Protein AF-A0A8S9W7E6-F1 (afdb_monomer)

Secondary structure (DSSP, 8-state):
-TT--GGGEEEEE-SSEEEEEEE-SS-EEEEEEE-SS-EEEEEEEEEEETTEEEEEEEETT--------PPP-

Solvent-accessible surface area (backbone atoms only — not comparable to full-atom values): 4612 Å² total; per-residue (Å²): 85,81,95,57,57,7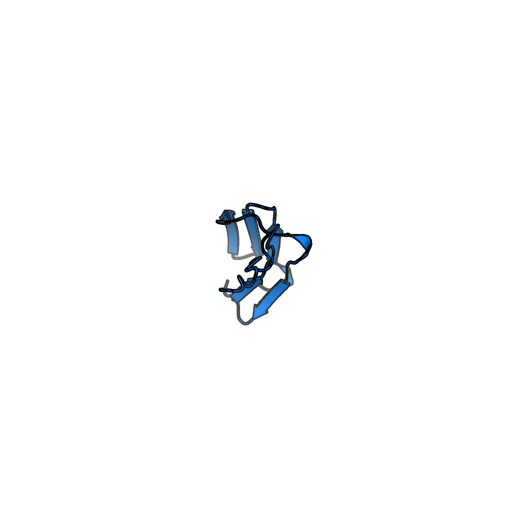7,87,42,51,46,77,50,61,50,45,48,36,37,38,42,40,31,60,56,99,89,48,76,47,77,46,79,43,74,48,98,54,48,31,33,55,91,58,55,44,79,48,77,58,97,33,43,80,47,78,47,64,45,57,50,83,70,66,71,82,84,75,72,84,79,84,85,133

pLDDT: mean 87.93, std 9.77, range [56.56, 96.88]

Foldseek 3Di:
DAPFDPVQWDWDDDQFWIWIWGDDPVDTDTDIDGDPAGWDRVQWDWDDDNNDIDIDTHGDPPDPPPPDDDDDD

Sequence (73 aa):
MPGITKEDVKVDATEDMVTLKAETKDRKYYKEIPTESPIDPDSAKAKYNNGVLELTFKLKGETKPKGKRIKVE

Nearest PDB structures (foldseek):
  4rzk-assembly1_B  TM=9.422E-01  e=1.682E-04  Saccharolobus solfataricus P2
  3w1z-assembly1_C  TM=7.143E-01  e=5.423E-03  Schizosaccharomyces pombe 972h-
  7krj-assembly1_C  TM=7.010E-01  e=8.342E-02  Homo sapiens
  6mv1-assembly1_A  TM=7.658E-01  e=1.960E-01  Homo sapiens
  2cg9-assembly1_Y  TM=6.546E-01  e=5.462E-01  Saccharomyces cerevisiae

Structure (mmCIF, N/CA/C/O backbone):
data_AF-A0A8S9W7E6-F1
#
_entry.id   AF-A0A8S9W7E6-F1
#
loop_
_atom_site.group_PDB
_atom_site.id
_atom_site.type_symbol
_atom_site.label_atom_id
_atom_site.label_alt_id
_atom_site.label_comp_id
_atom_site.label_asym_id
_atom_site.label_entity_id
_atom_site.label_seq_id
_atom_site.pdbx_PDB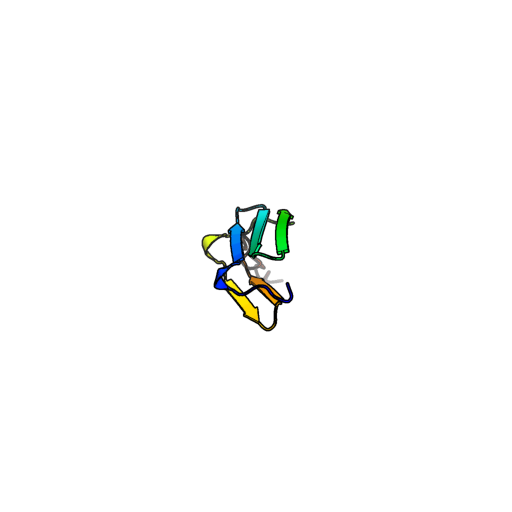_ins_code
_atom_site.Cartn_x
_atom_site.Cartn_y
_atom_site.Cartn_z
_atom_site.occupancy
_atom_site.B_iso_or_equi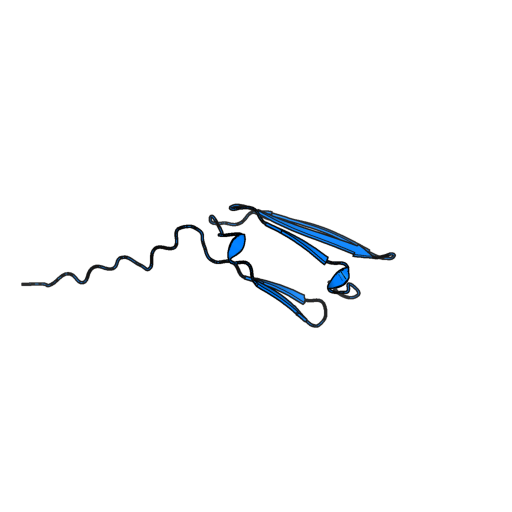v
_atom_site.auth_seq_id
_atom_site.auth_comp_id
_atom_site.auth_asym_id
_atom_site.auth_atom_id
_atom_site.pdbx_PDB_model_num
ATOM 1 N N . MET A 1 1 ? 0.536 -0.431 -15.187 1.00 82.31 1 MET A N 1
ATOM 2 C CA . MET A 1 1 ? 1.971 -0.111 -15.323 1.00 82.31 1 MET A CA 1
ATOM 3 C C . MET A 1 1 ? 2.649 -1.048 -16.330 1.00 82.31 1 MET A C 1
ATOM 5 O O . MET A 1 1 ? 3.448 -1.894 -15.946 1.00 82.31 1 MET A O 1
ATOM 9 N N . PRO A 1 2 ? 2.339 -0.937 -17.637 1.00 80.31 2 PRO A N 1
ATOM 10 C CA . PRO A 1 2 ? 3.003 -1.757 -18.651 1.00 80.31 2 PRO A CA 1
ATOM 11 C C . PRO A 1 2 ? 4.497 -1.423 -18.727 1.00 80.31 2 PRO A C 1
ATOM 13 O O . PRO A 1 2 ? 4.855 -0.242 -18.745 1.00 80.31 2 PRO A O 1
ATOM 16 N N . GLY A 1 3 ? 5.342 -2.452 -18.797 1.00 83.50 3 GLY A N 1
ATOM 17 C CA . GLY A 1 3 ? 6.798 -2.306 -18.898 1.00 83.50 3 GLY A CA 1
ATOM 18 C C . GLY A 1 3 ? 7.525 -2.077 -17.569 1.00 83.50 3 GLY A C 1
ATOM 19 O O . GLY A 1 3 ? 8.725 -1.847 -17.587 1.00 83.50 3 GLY A O 1
ATOM 20 N N . ILE A 1 4 ? 6.822 -2.145 -16.434 1.00 87.94 4 ILE A N 1
ATOM 21 C CA . ILE A 1 4 ? 7.434 -2.128 -15.100 1.00 87.94 4 ILE A CA 1
ATOM 22 C C . ILE A 1 4 ? 7.448 -3.544 -14.540 1.00 87.94 4 ILE A C 1
ATOM 24 O O . ILE A 1 4 ? 6.428 -4.242 -14.593 1.00 87.94 4 ILE A O 1
ATOM 28 N N . THR A 1 5 ? 8.583 -3.953 -13.986 1.00 87.69 5 THR A N 1
ATOM 29 C CA . THR A 1 5 ? 8.711 -5.223 -13.270 1.00 87.69 5 THR A CA 1
ATOM 30 C C . THR A 1 5 ? 8.358 -5.040 -11.794 1.00 87.69 5 THR A C 1
ATOM 32 O O . THR A 1 5 ? 8.409 -3.929 -11.271 1.00 87.69 5 THR A O 1
ATOM 35 N N . LYS A 1 6 ? 7.934 -6.107 -11.109 1.00 85.69 6 LYS A N 1
ATOM 36 C CA . LYS A 1 6 ? 7.498 -6.009 -9.700 1.00 85.69 6 LYS A CA 1
ATOM 37 C C . LYS A 1 6 ? 8.632 -5.542 -8.781 1.00 85.69 6 LYS A C 1
ATOM 39 O O . LYS A 1 6 ? 8.363 -4.949 -7.745 1.00 85.69 6 LYS A O 1
ATOM 44 N N . GLU A 1 7 ? 9.872 -5.817 -9.169 1.00 88.62 7 GLU A N 1
ATOM 45 C CA . GLU A 1 7 ? 11.094 -5.472 -8.450 1.00 88.62 7 GLU A CA 1
ATOM 46 C C . GLU A 1 7 ? 11.332 -3.955 -8.414 1.00 88.62 7 GLU A C 1
ATOM 48 O O . GLU A 1 7 ? 11.911 -3.440 -7.459 1.00 88.62 7 GLU A O 1
ATOM 53 N N . ASP A 1 8 ? 10.833 -3.240 -9.422 1.00 89.81 8 ASP A N 1
ATOM 54 C CA . ASP A 1 8 ? 10.972 -1.789 -9.555 1.00 89.81 8 ASP A CA 1
ATOM 55 C C . ASP A 1 8 ? 9.839 -1.014 -8.859 1.00 89.81 8 ASP A C 1
ATOM 57 O O . ASP A 1 8 ? 9.849 0.220 -8.842 1.00 89.81 8 ASP A O 1
ATOM 61 N N . VAL A 1 9 ? 8.837 -1.712 -8.310 1.00 91.56 9 VAL A N 1
ATOM 62 C CA . VAL A 1 9 ? 7.673 -1.107 -7.649 1.00 91.56 9 VAL A CA 1
ATOM 63 C C . VAL A 1 9 ? 7.895 -1.048 -6.141 1.00 91.56 9 VAL A C 1
ATOM 65 O O . VAL A 1 9 ? 8.113 -2.062 -5.482 1.00 91.56 9 VAL A O 1
ATOM 68 N N . LYS A 1 10 ? 7.753 0.147 -5.574 1.00 93.94 10 LYS A N 1
ATOM 69 C CA . LYS A 1 10 ? 7.717 0.407 -4.135 1.00 93.94 10 LYS A CA 1
ATOM 70 C C . LYS A 1 10 ? 6.348 0.946 -3.751 1.00 93.94 10 LYS A C 1
ATOM 72 O O . LYS A 1 10 ? 5.817 1.848 -4.402 1.00 93.94 10 LYS A O 1
ATOM 77 N N . VAL A 1 11 ? 5.788 0.377 -2.694 1.00 94.75 11 VAL A N 1
ATOM 78 C CA . VAL A 1 11 ? 4.507 0.785 -2.125 1.00 94.75 11 VAL A CA 1
ATOM 79 C C . VAL A 1 11 ? 4.733 1.063 -0.653 1.00 94.75 11 VAL A C 1
ATOM 81 O O . VAL A 1 11 ? 5.165 0.172 0.073 1.00 94.75 11 VAL A O 1
ATOM 84 N N . ASP A 1 12 ? 4.412 2.277 -0.238 1.00 95.88 12 ASP A N 1
ATOM 85 C CA . ASP A 1 12 ? 4.355 2.677 1.161 1.00 95.88 12 ASP A CA 1
ATOM 86 C C . ASP A 1 12 ? 2.885 2.941 1.513 1.00 95.88 12 ASP A C 1
ATOM 88 O O . ASP A 1 12 ? 2.129 3.443 0.679 1.00 95.88 12 ASP A O 1
ATOM 92 N N . ALA A 1 13 ? 2.455 2.602 2.725 1.00 96.12 13 ALA A N 1
ATOM 93 C CA . ALA A 1 13 ? 1.096 2.870 3.188 1.00 96.12 13 ALA A CA 1
ATOM 94 C C . ALA A 1 13 ? 1.108 3.408 4.621 1.00 96.12 13 ALA A C 1
ATOM 96 O O . ALA A 1 13 ? 1.839 2.908 5.477 1.00 96.12 13 ALA A O 1
ATOM 97 N N . THR A 1 14 ? 0.285 4.420 4.866 1.00 95.88 14 THR A N 1
ATOM 98 C CA . THR A 1 14 ? -0.101 4.922 6.186 1.00 95.88 14 THR A CA 1
ATOM 99 C C . THR A 1 14 ? -1.562 4.563 6.440 1.00 95.88 14 THR A C 1
ATOM 101 O O . THR A 1 14 ? -2.202 3.893 5.631 1.00 95.88 14 THR A O 1
ATOM 104 N N . GLU A 1 15 ? -2.111 4.987 7.576 1.00 94.31 15 GLU A N 1
ATOM 105 C CA . GLU A 1 15 ? -3.518 4.728 7.896 1.00 94.31 15 GLU A CA 1
ATOM 106 C C . GLU A 1 15 ? -4.478 5.401 6.909 1.00 94.31 15 GLU A C 1
ATOM 108 O O . GLU A 1 15 ? -5.580 4.916 6.699 1.00 94.31 15 GLU A O 1
ATOM 113 N N . ASP A 1 16 ? -4.067 6.494 6.286 1.00 96.25 16 ASP A N 1
ATOM 114 C CA . ASP A 1 16 ? -4.905 7.394 5.498 1.00 96.25 16 ASP A CA 1
ATOM 115 C C . ASP A 1 16 ? -4.415 7.597 4.056 1.00 96.25 16 ASP A C 1
ATOM 117 O O . ASP A 1 16 ? -5.049 8.310 3.276 1.00 96.25 16 ASP A O 1
ATOM 121 N N . MET A 1 17 ? -3.286 6.994 3.672 1.00 96.62 17 MET A N 1
ATOM 122 C CA . MET A 1 17 ? -2.679 7.216 2.364 1.00 96.62 17 MET A CA 1
ATOM 123 C C . MET A 1 17 ? -1.867 6.015 1.882 1.00 96.62 17 MET A C 1
ATOM 125 O O . MET A 1 17 ? -1.189 5.335 2.647 1.00 96.62 17 MET A O 1
ATOM 129 N N . VAL A 1 18 ? -1.883 5.787 0.571 1.00 96.88 18 VAL A N 1
ATOM 130 C CA . VAL A 1 18 ? -1.019 4.828 -0.120 1.00 96.88 18 VAL A CA 1
ATOM 131 C C . VAL A 1 18 ? -0.155 5.571 -1.130 1.00 96.88 18 VAL A C 1
ATOM 133 O O . VAL A 1 18 ? -0.665 6.261 -2.013 1.00 96.88 18 VAL A O 1
ATOM 136 N N . THR A 1 19 ? 1.156 5.386 -1.040 1.00 96.88 19 THR A N 1
ATOM 137 C CA . THR A 1 19 ? 2.143 5.973 -1.944 1.00 96.88 19 THR A CA 1
ATOM 138 C C . THR A 1 19 ? 2.733 4.891 -2.832 1.00 96.88 19 THR A C 1
ATOM 140 O O . THR A 1 19 ? 3.354 3.940 -2.365 1.00 96.88 19 THR A O 1
ATOM 143 N N . LEU A 1 20 ? 2.574 5.058 -4.140 1.00 94.81 20 LEU A N 1
ATOM 144 C CA . LEU A 1 20 ? 3.117 4.189 -5.172 1.00 94.81 20 LEU A CA 1
ATOM 145 C C . LEU A 1 20 ? 4.276 4.891 -5.879 1.00 94.81 20 LEU A C 1
ATOM 147 O O . LEU A 1 20 ? 4.100 5.965 -6.459 1.00 94.81 20 LEU A O 1
ATOM 151 N N . LYS A 1 21 ? 5.441 4.248 -5.891 1.00 94.19 21 LYS A N 1
ATOM 152 C CA . LYS A 1 21 ? 6.630 4.678 -6.630 1.00 94.19 21 LYS A CA 1
ATOM 153 C C . LYS A 1 21 ? 7.092 3.541 -7.528 1.00 94.19 21 LYS A C 1
ATOM 155 O O . LYS A 1 21 ? 7.258 2.423 -7.060 1.00 94.19 21 LYS A O 1
ATOM 160 N N . ALA A 1 22 ? 7.331 3.813 -8.802 1.00 92.12 22 ALA A N 1
ATOM 161 C CA . ALA A 1 22 ? 7.993 2.859 -9.682 1.00 92.12 22 ALA A CA 1
ATOM 162 C C . ALA A 1 22 ? 8.943 3.581 -10.627 1.00 92.12 22 ALA A C 1
ATOM 164 O O . ALA A 1 22 ? 8.569 4.589 -11.227 1.00 92.12 22 ALA A O 1
ATOM 165 N N . GLU A 1 23 ? 10.164 3.079 -10.765 1.00 88.81 23 GLU A N 1
ATOM 166 C CA . GLU A 1 23 ? 11.200 3.725 -11.565 1.00 88.81 23 GLU A CA 1
ATOM 167 C C . GLU A 1 23 ? 11.942 2.702 -12.417 1.00 88.81 23 GLU A C 1
ATOM 169 O O . GLU A 1 23 ? 12.496 1.730 -11.923 1.00 88.81 23 GLU A O 1
ATOM 174 N N . THR A 1 24 ? 11.958 2.956 -13.719 1.00 87.50 24 THR A N 1
ATOM 175 C CA . THR A 1 24 ? 12.728 2.225 -14.726 1.00 87.50 24 THR A CA 1
ATOM 176 C C . THR A 1 24 ? 13.529 3.244 -15.539 1.00 87.50 24 THR A C 1
ATOM 178 O O . THR A 1 24 ? 13.318 4.452 -15.406 1.00 87.50 24 THR A O 1
ATOM 181 N N . LYS A 1 25 ? 14.426 2.785 -16.418 1.00 85.62 25 LYS A N 1
ATOM 182 C CA . LYS A 1 25 ? 15.192 3.685 -17.303 1.00 85.62 25 LYS A CA 1
ATOM 183 C C . LYS A 1 25 ? 14.294 4.564 -18.179 1.00 85.62 25 LYS A C 1
ATOM 185 O O . LYS A 1 25 ? 14.625 5.721 -18.411 1.00 85.62 25 LYS A O 1
ATOM 190 N N . ASP A 1 26 ? 13.153 4.028 -18.605 1.00 84.50 26 ASP A N 1
ATOM 191 C CA . ASP A 1 26 ? 12.287 4.676 -19.591 1.00 84.50 26 ASP A CA 1
ATOM 192 C C . ASP A 1 26 ? 11.063 5.358 -18.965 1.00 84.50 26 ASP A C 1
ATOM 194 O O . ASP A 1 26 ? 10.425 6.199 -19.599 1.00 84.50 26 ASP A O 1
ATOM 198 N N . ARG A 1 27 ? 10.679 4.978 -17.737 1.00 86.19 27 ARG A N 1
ATOM 199 C CA . ARG A 1 27 ? 9.436 5.439 -17.099 1.00 86.19 27 ARG A CA 1
ATOM 200 C C . ARG A 1 27 ? 9.577 5.611 -15.596 1.00 86.19 27 ARG A C 1
ATOM 202 O O . ARG A 1 27 ? 10.129 4.746 -14.919 1.00 86.19 27 ARG A O 1
ATOM 209 N N . LYS A 1 28 ? 8.958 6.672 -15.076 1.00 90.06 28 LYS A N 1
ATOM 210 C CA . LYS A 1 28 ? 8.775 6.908 -13.641 1.00 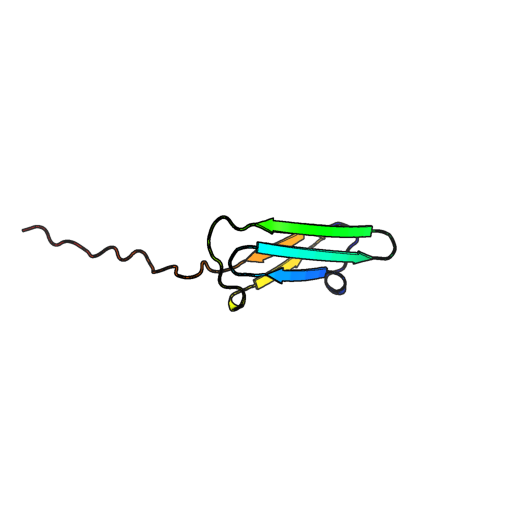90.06 28 LYS A CA 1
ATOM 211 C C . LYS A 1 28 ? 7.300 7.119 -13.335 1.00 90.06 28 LYS A C 1
ATOM 213 O O . LYS A 1 28 ? 6.625 7.875 -14.030 1.00 90.06 28 LYS A O 1
ATOM 218 N N . TYR A 1 29 ? 6.816 6.456 -12.298 1.00 89.25 29 TYR A N 1
ATOM 219 C CA . TYR A 1 29 ? 5.468 6.603 -11.774 1.00 89.25 29 TYR A CA 1
ATOM 220 C C . TYR A 1 29 ? 5.557 7.011 -10.312 1.00 89.25 29 TYR A C 1
ATOM 222 O O . TYR A 1 29 ? 6.287 6.408 -9.527 1.00 89.25 29 TYR A O 1
ATOM 230 N N . TYR A 1 30 ? 4.784 8.031 -9.970 1.00 93.75 30 TYR A N 1
ATOM 231 C CA . TYR A 1 30 ? 4.570 8.482 -8.609 1.00 93.75 30 TYR A CA 1
ATOM 232 C C . TYR A 1 30 ? 3.083 8.729 -8.435 1.00 93.75 30 TYR A C 1
ATOM 234 O O . TYR A 1 30 ? 2.477 9.424 -9.257 1.00 93.75 30 TYR A O 1
ATOM 242 N N . LYS A 1 31 ? 2.485 8.159 -7.394 1.00 93.88 31 LYS A N 1
ATOM 243 C CA . LYS A 1 31 ? 1.106 8.468 -7.044 1.00 93.88 31 LYS A CA 1
ATOM 244 C C . LYS A 1 31 ? 0.890 8.360 -5.548 1.00 93.88 31 LYS A C 1
ATOM 246 O O . LYS A 1 31 ? 1.221 7.342 -4.956 1.00 93.88 31 LYS A O 1
ATOM 251 N N . GLU A 1 32 ? 0.275 9.383 -4.985 1.00 96.62 32 GLU A N 1
ATOM 252 C CA . GLU A 1 32 ? -0.300 9.351 -3.647 1.00 96.62 32 GLU A CA 1
ATOM 253 C C . GLU A 1 32 ? -1.807 9.181 -3.787 1.00 96.62 32 GLU A C 1
ATOM 255 O O . GLU A 1 32 ? -2.453 9.826 -4.620 1.00 96.62 32 GLU A O 1
ATOM 260 N N . ILE A 1 33 ? -2.350 8.242 -3.028 1.00 95.75 33 ILE A N 1
ATOM 261 C CA . ILE A 1 33 ? -3.755 7.871 -3.058 1.00 95.75 33 ILE A CA 1
ATOM 262 C C . ILE A 1 33 ? -4.257 7.989 -1.621 1.00 95.75 33 ILE A C 1
ATOM 264 O O . ILE A 1 33 ? -3.950 7.107 -0.819 1.00 95.75 33 ILE A O 1
ATOM 268 N N . PRO A 1 34 ? -4.987 9.060 -1.269 1.00 95.88 34 PRO A N 1
ATOM 269 C CA . PRO A 1 34 ? -5.646 9.126 0.026 1.00 95.88 34 PRO A CA 1
ATOM 270 C C . PRO A 1 34 ? -6.709 8.029 0.110 1.00 95.88 34 PRO A C 1
ATOM 272 O O . PRO A 1 34 ? -7.402 7.744 -0.873 1.00 95.88 34 PRO A O 1
ATOM 275 N N . THR A 1 35 ? -6.831 7.398 1.271 1.00 92.62 35 THR A N 1
ATOM 276 C CA . THR A 1 35 ? -7.864 6.399 1.534 1.00 92.62 35 THR A CA 1
ATOM 277 C C . THR A 1 35 ? -9.095 7.073 2.131 1.00 92.62 35 THR A C 1
ATOM 279 O O . THR A 1 35 ? -9.009 8.024 2.902 1.00 92.62 35 THR A O 1
ATOM 282 N N . GLU A 1 36 ? -10.280 6.578 1.780 1.00 90.62 36 GLU A N 1
ATOM 283 C CA . GLU A 1 36 ? -11.546 7.124 2.299 1.00 90.62 36 GLU A CA 1
ATOM 284 C C . GLU A 1 36 ? -11.804 6.737 3.762 1.00 90.62 36 GLU A C 1
ATOM 286 O O . GLU A 1 36 ? -12.700 7.263 4.418 1.00 90.62 36 GLU A O 1
ATOM 291 N N . SER A 1 37 ? -11.057 5.766 4.279 1.00 91.12 37 SER A N 1
ATOM 292 C CA . SER A 1 37 ? -11.172 5.274 5.646 1.00 91.12 37 SER A CA 1
ATOM 293 C C . SER A 1 37 ? -9.813 4.800 6.150 1.00 91.12 37 SER A C 1
ATOM 295 O O . SER A 1 37 ? -8.993 4.355 5.338 1.00 91.12 37 SER A O 1
ATOM 297 N N . PRO A 1 38 ? -9.585 4.851 7.476 1.00 93.12 38 PRO A N 1
ATOM 298 C CA . PRO A 1 38 ? -8.372 4.330 8.078 1.00 93.12 38 PRO A CA 1
ATOM 299 C C . PRO A 1 38 ? -8.141 2.864 7.694 1.00 93.12 38 PRO A C 1
ATOM 301 O O . PRO A 1 38 ? -9.018 2.024 7.901 1.00 93.12 38 PRO A O 1
ATOM 304 N N . ILE A 1 39 ? -6.972 2.543 7.151 1.00 94.69 39 ILE A N 1
ATOM 305 C CA . ILE A 1 39 ? -6.527 1.184 6.826 1.00 94.69 39 ILE A CA 1
ATOM 306 C C . ILE A 1 39 ? -5.485 0.705 7.836 1.00 94.69 39 ILE A C 1
ATOM 308 O O . ILE A 1 39 ? -4.844 1.506 8.511 1.00 94.69 39 ILE A O 1
ATOM 312 N N . ASP A 1 40 ? -5.340 -0.610 7.964 1.00 94.56 40 ASP A N 1
ATOM 313 C CA . ASP A 1 40 ? -4.257 -1.256 8.707 1.00 94.56 40 ASP A CA 1
ATOM 314 C C . ASP A 1 40 ? -3.110 -1.599 7.733 1.00 94.56 40 ASP A C 1
ATOM 316 O O . ASP A 1 40 ? -3.248 -2.567 6.968 1.00 94.56 40 ASP A O 1
ATOM 320 N N . PRO A 1 41 ? -1.994 -0.838 7.723 1.00 94.56 41 PRO A N 1
ATOM 321 C CA . PRO A 1 41 ? -0.885 -1.071 6.798 1.00 94.56 41 PRO A CA 1
ATOM 322 C C . PRO A 1 41 ? -0.219 -2.438 6.988 1.00 94.56 41 PRO A C 1
ATOM 324 O O . PRO A 1 41 ? 0.228 -3.037 6.010 1.00 94.56 41 PRO A O 1
ATOM 327 N N . ASP A 1 42 ? -0.219 -2.982 8.207 1.00 93.94 42 ASP A N 1
ATOM 328 C CA . ASP A 1 42 ? 0.402 -4.278 8.512 1.00 93.94 42 ASP A CA 1
ATOM 329 C C . ASP A 1 42 ? -0.404 -5.453 7.932 1.00 93.94 42 ASP A C 1
ATOM 331 O O . ASP A 1 42 ? 0.103 -6.564 7.759 1.00 93.94 42 ASP A O 1
ATOM 335 N N . SER A 1 43 ? -1.671 -5.217 7.579 1.00 94.19 43 SER A N 1
ATOM 336 C CA . SER A 1 43 ? -2.548 -6.207 6.945 1.00 94.19 43 SER A CA 1
ATOM 337 C C . SER A 1 43 ? -2.385 -6.315 5.422 1.00 94.19 43 SER A C 1
ATOM 339 O O . SER A 1 43 ? -3.081 -7.125 4.792 1.00 94.19 43 SER A O 1
ATOM 341 N N . ALA A 1 44 ? -1.502 -5.502 4.833 1.00 94.25 44 ALA A N 1
ATOM 342 C CA . ALA A 1 44 ? -1.376 -5.330 3.395 1.00 94.25 44 ALA A CA 1
ATOM 343 C C . ALA A 1 44 ? -1.074 -6.639 2.652 1.00 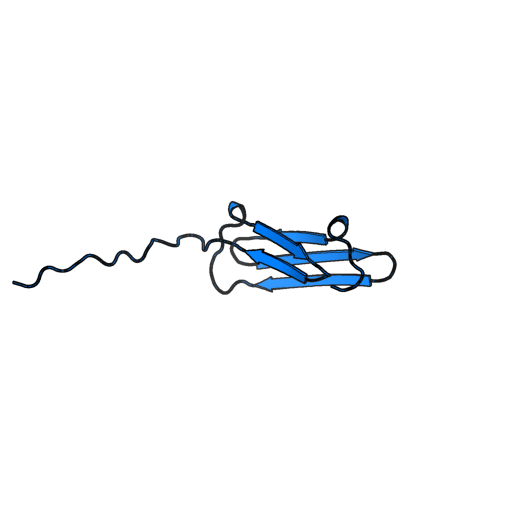94.25 44 ALA A C 1
ATOM 345 O O . ALA A 1 44 ? -0.211 -7.437 3.026 1.00 94.25 44 ALA A O 1
ATOM 346 N N . LYS A 1 45 ? -1.756 -6.829 1.523 1.00 95.50 45 LYS A N 1
ATOM 347 C CA . LYS A 1 45 ? -1.444 -7.860 0.530 1.00 95.50 45 LYS A CA 1
ATOM 348 C C . LYS A 1 45 ? -1.264 -7.209 -0.828 1.00 95.50 45 LYS A C 1
ATOM 350 O O . LYS A 1 45 ? -2.073 -6.373 -1.217 1.00 95.50 45 LYS A O 1
ATOM 355 N N . ALA A 1 46 ? -0.243 -7.643 -1.559 1.00 93.94 46 ALA A N 1
ATOM 356 C CA . ALA A 1 46 ? 0.053 -7.152 -2.896 1.00 93.94 46 ALA A CA 1
ATOM 357 C C . ALA A 1 46 ? 0.070 -8.299 -3.911 1.00 93.94 46 ALA A C 1
ATOM 359 O O . ALA A 1 46 ? 0.623 -9.370 -3.650 1.00 93.94 46 ALA A O 1
ATOM 360 N N . LYS A 1 47 ? -0.512 -8.063 -5.087 1.00 94.25 47 LYS A N 1
ATOM 361 C CA . LYS A 1 47 ? -0.388 -8.929 -6.264 1.00 94.25 47 LYS A CA 1
ATOM 362 C C . LYS A 1 47 ? -0.008 -8.085 -7.468 1.00 94.25 47 LYS A C 1
ATOM 364 O O . LYS A 1 47 ? -0.560 -7.009 -7.670 1.00 94.25 47 LYS A O 1
ATOM 369 N N . TYR A 1 48 ? 0.908 -8.594 -8.284 1.00 91.31 48 TYR A N 1
ATOM 370 C CA . TYR A 1 48 ? 1.313 -7.940 -9.521 1.00 91.31 48 TYR A CA 1
ATOM 371 C C . TYR A 1 48 ? 1.240 -8.922 -10.682 1.00 91.31 48 TYR A C 1
ATOM 373 O O . TYR A 1 48 ? 2.012 -9.877 -10.726 1.00 91.31 48 TYR A O 1
ATOM 381 N N . ASN A 1 49 ? 0.309 -8.697 -11.607 1.00 90.62 49 ASN A N 1
ATOM 382 C CA . ASN A 1 49 ? 0.088 -9.574 -12.755 1.00 90.62 49 ASN A CA 1
ATOM 383 C C . ASN A 1 49 ? -0.077 -8.742 -14.026 1.00 90.62 49 ASN A C 1
ATOM 385 O O 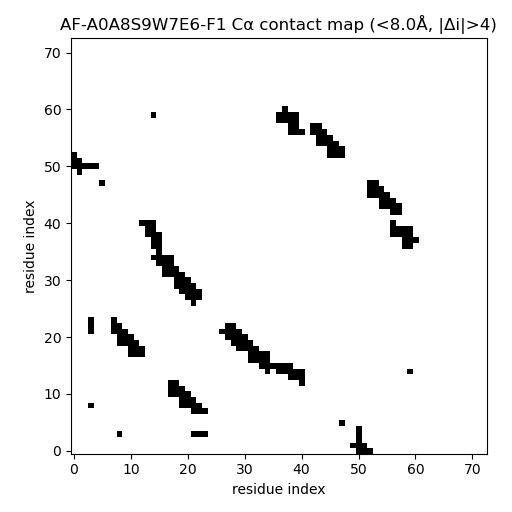. ASN A 1 49 ? -0.933 -7.862 -14.085 1.00 90.62 49 ASN A O 1
ATOM 389 N N . ASN A 1 50 ? 0.739 -9.024 -15.046 1.00 87.50 50 ASN A N 1
ATOM 390 C CA . ASN A 1 50 ? 0.658 -8.400 -16.375 1.00 87.50 50 ASN A CA 1
ATOM 391 C C . ASN A 1 50 ? 0.590 -6.861 -16.343 1.00 87.50 50 ASN A C 1
ATOM 393 O O . ASN A 1 50 ? -0.174 -6.235 -17.074 1.00 87.50 50 ASN A O 1
ATOM 397 N N . GLY A 1 51 ? 1.385 -6.236 -15.472 1.00 86.25 51 GLY A N 1
ATOM 398 C CA . GLY A 1 51 ? 1.416 -4.781 -15.346 1.00 86.25 51 GLY A CA 1
ATOM 399 C C . GLY A 1 51 ? 0.313 -4.190 -14.464 1.00 86.25 51 GLY A C 1
ATOM 400 O O . GLY A 1 51 ? 0.216 -2.966 -14.380 1.00 86.25 51 GLY A O 1
ATOM 401 N N . VAL A 1 52 ? -0.521 -5.001 -13.816 1.00 90.88 52 VAL A N 1
ATOM 402 C CA . VAL A 1 52 ? -1.567 -4.543 -12.892 1.00 90.88 52 VAL A CA 1
ATOM 403 C C . VAL A 1 52 ? -1.130 -4.831 -11.461 1.00 90.88 52 VAL A C 1
ATOM 405 O O . VAL A 1 52 ? -0.850 -5.979 -11.126 1.00 90.88 52 VAL A O 1
ATOM 408 N N . LEU A 1 53 ? -1.070 -3.782 -10.636 1.00 91.88 53 LEU A N 1
ATOM 409 C CA . LEU A 1 53 ? -0.837 -3.883 -9.198 1.00 91.88 53 LEU A CA 1
ATOM 410 C C . LEU A 1 53 ? -2.174 -3.834 -8.466 1.00 91.88 53 LEU A C 1
ATOM 412 O O . LEU A 1 53 ? -2.917 -2.863 -8.600 1.00 91.88 53 LEU A O 1
ATOM 416 N N . GLU A 1 54 ? -2.444 -4.866 -7.683 1.00 94.06 54 GLU A N 1
ATOM 417 C CA . GLU A 1 54 ? -3.589 -4.957 -6.788 1.00 94.06 54 GLU A CA 1
ATOM 418 C C . GLU A 1 54 ? -3.079 -4.931 -5.345 1.00 94.06 54 GLU A C 1
ATOM 420 O O . GLU A 1 54 ? -2.218 -5.732 -4.969 1.00 94.06 54 GLU A O 1
ATOM 425 N N . LEU A 1 55 ? -3.602 -3.997 -4.551 1.00 94.50 55 LEU A N 1
ATOM 426 C CA . LEU A 1 55 ? -3.312 -3.858 -3.129 1.00 94.50 55 LEU A CA 1
ATOM 427 C C . LEU A 1 55 ? -4.603 -4.070 -2.345 1.00 94.50 55 LEU A C 1
ATOM 429 O O . LEU A 1 55 ? -5.642 -3.505 -2.684 1.00 94.50 55 LEU A O 1
ATOM 433 N N . THR A 1 56 ? -4.541 -4.882 -1.297 1.00 94.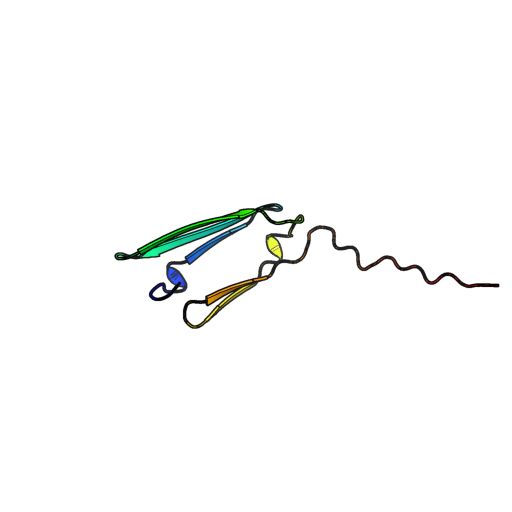94 56 THR A N 1
ATOM 434 C CA . THR A 1 56 ? -5.673 -5.144 -0.406 1.00 94.94 56 THR A CA 1
ATOM 435 C C . THR A 1 56 ? -5.255 -4.863 1.026 1.00 94.94 56 THR A C 1
ATOM 437 O O . THR A 1 56 ? -4.264 -5.420 1.495 1.00 94.94 56 THR A O 1
ATOM 440 N N . PHE A 1 57 ? -6.044 -4.054 1.724 1.00 94.31 57 PHE A N 1
ATOM 441 C CA . PHE A 1 57 ? -5.857 -3.718 3.132 1.00 94.31 57 PHE A CA 1
ATOM 442 C C . PHE A 1 57 ? -7.141 -4.036 3.897 1.00 94.31 57 PHE A C 1
ATOM 444 O O . PHE A 1 57 ? -8.235 -3.984 3.329 1.00 94.31 57 PHE A O 1
ATOM 451 N N . LYS A 1 58 ? -7.025 -4.364 5.181 1.00 93.69 58 LYS A N 1
ATOM 452 C CA . LYS A 1 58 ? -8.168 -4.342 6.099 1.00 93.69 58 LYS A CA 1
ATOM 453 C C . LYS A 1 58 ? -8.384 -2.914 6.584 1.00 93.69 58 LYS A C 1
ATOM 455 O O . LYS A 1 58 ? -7.415 -2.183 6.780 1.00 93.69 58 LYS A O 1
ATOM 460 N N . LEU A 1 59 ? -9.636 -2.532 6.822 1.00 92.12 59 LEU A N 1
ATOM 461 C CA . LEU A 1 59 ? -9.913 -1.264 7.487 1.00 92.12 59 LEU A CA 1
ATOM 462 C C . LEU A 1 59 ? -9.476 -1.343 8.952 1.00 92.12 59 LEU A C 1
ATOM 464 O O . LEU A 1 59 ? -9.738 -2.322 9.662 1.00 92.12 59 LEU A O 1
ATOM 468 N N . LYS A 1 60 ? -8.816 -0.289 9.420 1.00 87.25 60 LYS A N 1
ATOM 469 C CA . LYS A 1 60 ? -8.441 -0.144 10.818 1.00 87.25 60 LYS A CA 1
ATOM 470 C C . LYS A 1 60 ? -9.707 0.106 11.628 1.00 87.25 60 LYS A C 1
ATOM 472 O O . LYS A 1 60 ? -10.474 1.024 11.360 1.00 87.25 60 LYS A O 1
ATOM 477 N N . GLY A 1 61 ? -9.937 -0.736 12.630 1.00 76.44 61 GLY A N 1
ATOM 478 C CA . GLY A 1 61 ? -11.119 -0.620 13.481 1.00 76.44 61 GLY A CA 1
ATOM 479 C C . GLY A 1 61 ? -12.403 -1.191 12.879 1.00 76.44 61 GLY A C 1
ATOM 480 O O . GLY A 1 61 ? -13.471 -0.905 13.417 1.00 76.44 61 GLY A O 1
ATOM 481 N N . GLU A 1 62 ? -12.328 -2.033 11.837 1.00 61.62 62 GLU A N 1
ATOM 482 C CA . GLU A 1 62 ? -13.464 -2.845 11.384 1.00 61.62 62 GLU A CA 1
ATOM 483 C C . GLU A 1 62 ? -13.891 -3.822 12.495 1.00 61.62 62 GLU A C 1
ATOM 485 O O . GLU A 1 62 ? -13.528 -5.000 12.573 1.00 61.62 62 GLU A O 1
ATOM 490 N N . THR A 1 63 ? -14.702 -3.308 13.414 1.00 56.56 63 THR A N 1
ATOM 491 C CA . THR A 1 63 ? -15.567 -4.119 14.241 1.00 56.56 63 THR A CA 1
ATOM 492 C C . THR A 1 63 ? -16.558 -4.749 13.280 1.00 56.56 63 THR A C 1
ATOM 494 O O . THR A 1 63 ? -17.378 -4.034 12.703 1.00 56.56 63 THR A O 1
ATOM 497 N N . LYS A 1 64 ? -16.500 -6.079 13.120 1.00 62.28 64 LYS A N 1
ATOM 498 C CA . LYS A 1 64 ? -17.637 -6.888 12.643 1.00 62.28 64 LYS A CA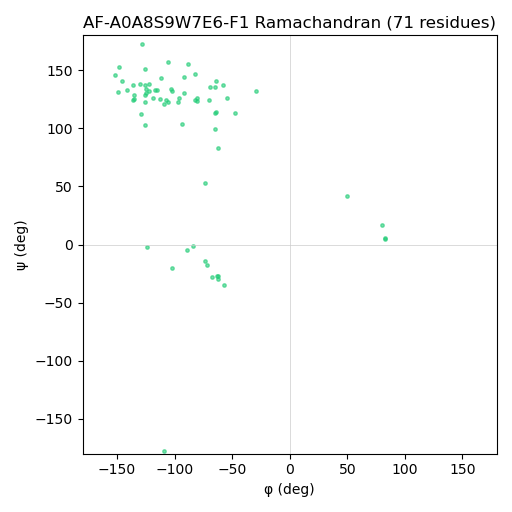 1
ATOM 499 C C . LYS A 1 64 ? -18.930 -6.193 13.074 1.00 62.28 64 LYS A C 1
ATOM 501 O O . LYS A 1 64 ? -18.976 -5.827 14.257 1.00 62.28 64 LYS A O 1
ATOM 506 N N . PRO A 1 65 ? -19.932 -5.996 12.194 1.00 61.53 65 PRO A N 1
ATOM 507 C CA . PRO A 1 65 ? -21.152 -5.303 12.576 1.00 61.53 65 PRO A CA 1
ATOM 508 C C . PRO A 1 65 ? -21.617 -5.899 13.899 1.00 61.53 65 PRO A C 1
ATOM 510 O O . PRO A 1 65 ? -21.932 -7.089 13.973 1.00 61.53 65 PRO A O 1
ATOM 513 N N . LYS A 1 66 ? -21.577 -5.099 14.974 1.00 61.81 66 LYS A N 1
ATOM 514 C CA . LYS A 1 66 ? -22.088 -5.488 16.291 1.00 61.81 66 LYS A CA 1
ATOM 515 C C . LYS A 1 66 ? -23.615 -5.456 16.219 1.00 61.81 66 LYS A C 1
ATOM 517 O O . LYS A 1 66 ? -24.275 -4.787 17.004 1.00 61.81 66 LYS A O 1
ATOM 522 N N . GLY A 1 67 ? -24.185 -6.148 15.235 1.00 66.38 67 GLY A N 1
ATOM 523 C CA . GLY A 1 67 ? -25.599 -6.442 15.175 1.00 66.38 67 GLY A CA 1
ATOM 524 C C . GLY A 1 67 ? -25.899 -7.354 16.349 1.00 66.38 67 GLY A C 1
ATOM 525 O O . GLY A 1 67 ? -25.601 -8.547 16.322 1.00 66.38 67 GLY A O 1
ATOM 526 N N . LYS A 1 68 ? -26.430 -6.779 17.423 1.00 73.38 68 LYS A N 1
ATOM 527 C CA . LYS A 1 68 ? -26.969 -7.553 18.532 1.00 73.38 68 LYS A CA 1
ATOM 528 C C . LYS A 1 68 ? -28.362 -8.003 18.109 1.00 73.38 68 LYS A C 1
ATOM 530 O O . LYS 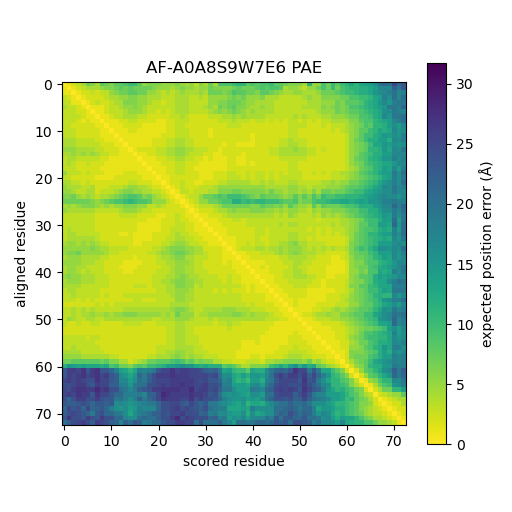A 1 68 ? -29.191 -7.176 17.744 1.00 73.38 68 LYS A O 1
ATOM 535 N N . ARG A 1 69 ? -28.621 -9.311 18.129 1.00 79.00 69 ARG A N 1
ATOM 536 C CA . ARG A 1 69 ? -29.964 -9.842 17.877 1.00 79.00 69 ARG A CA 1
ATOM 537 C C . ARG A 1 69 ? -30.880 -9.348 18.998 1.00 79.00 69 ARG A C 1
ATOM 539 O O . ARG A 1 69 ? -30.668 -9.715 20.152 1.00 79.00 69 ARG A O 1
ATOM 546 N N . ILE A 1 70 ? -31.851 -8.499 18.672 1.00 82.44 70 ILE A N 1
ATOM 547 C CA . ILE A 1 70 ? -32.878 -8.070 19.624 1.00 82.44 70 ILE A CA 1
ATOM 548 C C . ILE A 1 70 ? -33.953 -9.157 19.654 1.00 82.44 70 ILE A C 1
ATOM 550 O O . ILE A 1 70 ? -34.471 -9.549 18.608 1.00 82.44 70 ILE A O 1
ATOM 554 N N . LYS A 1 71 ? -34.234 -9.689 20.845 1.00 78.25 71 LYS A N 1
ATOM 555 C CA . LYS A 1 71 ? -35.374 -10.581 21.075 1.00 78.25 71 LYS A CA 1
ATOM 556 C C . LYS A 1 71 ? -36.613 -9.697 21.225 1.00 78.25 71 LYS A C 1
ATOM 558 O O . LYS A 1 71 ? -36.578 -8.765 22.020 1.00 78.25 71 LYS A O 1
ATOM 563 N N . VAL A 1 72 ? -37.646 -9.965 20.435 1.00 73.69 72 VAL A N 1
ATOM 564 C CA . VAL A 1 72 ? -38.963 -9.332 20.576 1.00 73.69 72 VAL A CA 1
ATOM 565 C C . VAL A 1 72 ? -39.796 -10.230 21.494 1.00 73.69 72 VAL A C 1
ATOM 567 O O . VAL A 1 72 ? -39.798 -11.445 21.277 1.00 73.69 72 VAL A O 1
ATOM 570 N N . GLU A 1 73 ? -40.419 -9.644 22.518 1.00 74.88 73 GLU A N 1
ATOM 571 C CA . GLU A 1 73 ? -41.443 -10.273 23.373 1.00 74.88 73 GLU A CA 1
ATOM 572 C C . GLU A 1 73 ? -42.844 -9.877 22.903 1.00 74.88 73 GLU A C 1
ATOM 574 O O . GLU A 1 73 ? -43.003 -8.712 22.465 1.00 74.88 73 GLU A O 1
#

Radius of gyration: 17.7 Å; Cα contacts (8 Å, |Δi|>4): 108; chains: 1; bounding box: 57×20×43 Å

Mean predicted aligned error: 6.91 Å